Protein AF-A0AB34T8G0-F1 (afdb_monomer)

Structure (mm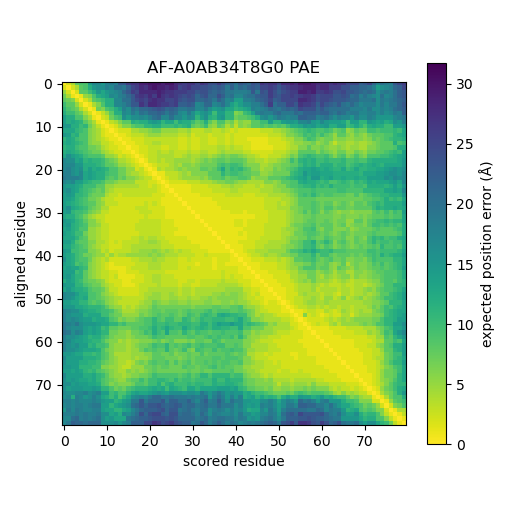CIF, N/CA/C/O backbone):
data_AF-A0AB34T8G0-F1
#
_entry.id   AF-A0AB34T8G0-F1
#
loop_
_atom_site.group_PDB
_atom_site.id
_atom_site.type_symbol
_atom_site.label_atom_id
_atom_site.label_alt_id
_atom_site.label_comp_id
_atom_site.label_asym_id
_atom_site.label_entity_id
_atom_site.label_seq_id
_atom_site.pdbx_PDB_ins_code
_atom_site.Cartn_x
_atom_site.Cartn_y
_atom_site.Cartn_z
_atom_site.occupancy
_atom_site.B_iso_or_equiv
_atom_site.auth_seq_id
_atom_site.auth_comp_id
_atom_site.auth_asym_id
_atom_site.auth_atom_id
_atom_site.pdbx_PDB_model_num
ATOM 1 N N . MET A 1 1 ? -0.586 3.233 15.015 1.00 51.19 1 MET A N 1
ATOM 2 C CA . MET A 1 1 ? 0.107 3.168 16.308 1.00 51.19 1 MET A CA 1
ATOM 3 C C . MET A 1 1 ? 1.581 3.053 15.958 1.00 51.19 1 MET A C 1
ATOM 5 O O . MET A 1 1 ? 1.863 2.289 15.053 1.00 51.19 1 MET A O 1
ATOM 9 N N . ALA A 1 2 ? 2.477 3.868 16.527 1.00 51.31 2 ALA A N 1
ATOM 10 C CA . ALA A 1 2 ? 3.928 3.830 16.210 1.00 51.31 2 ALA A CA 1
ATOM 11 C C . ALA A 1 2 ? 4.781 4.642 17.203 1.00 51.31 2 ALA A C 1
ATOM 13 O O . ALA A 1 2 ? 5.944 4.353 17.440 1.00 51.31 2 ALA A O 1
ATOM 14 N N . ARG A 1 3 ? 4.181 5.629 17.859 1.00 47.47 3 ARG A N 1
ATOM 15 C CA . ARG A 1 3 ? 4.662 6.222 19.105 1.00 47.47 3 ARG A CA 1
ATOM 16 C C . ARG A 1 3 ? 3.464 6.277 20.032 1.00 47.47 3 ARG A C 1
ATOM 18 O O . ARG A 1 3 ? 2.358 6.519 19.555 1.00 47.47 3 ARG A O 1
ATOM 25 N N . GLY A 1 4 ? 3.656 6.183 21.340 1.00 45.88 4 GLY A N 1
ATOM 26 C CA . GLY A 1 4 ? 2.638 6.596 22.318 1.00 45.88 4 GLY A CA 1
ATOM 27 C C . GLY A 1 4 ? 2.186 8.067 22.181 1.00 45.88 4 GLY A C 1
ATOM 28 O O . GLY A 1 4 ? 1.463 8.558 23.030 1.00 45.88 4 GLY A O 1
ATOM 29 N N . THR A 1 5 ? 2.603 8.777 21.125 1.00 46.91 5 THR A N 1
ATOM 30 C CA . THR A 1 5 ? 2.141 10.100 20.694 1.00 46.91 5 THR A CA 1
ATOM 31 C C . THR A 1 5 ? 1.079 10.024 19.594 1.00 46.91 5 THR A C 1
ATOM 33 O O . THR A 1 5 ? 0.853 11.012 18.895 1.00 46.91 5 THR A O 1
ATOM 36 N N . GLN A 1 6 ? 0.489 8.850 19.349 1.00 49.81 6 GLN A N 1
ATOM 37 C CA . GLN A 1 6 ? -0.539 8.726 18.332 1.00 49.81 6 GLN A CA 1
ATOM 38 C C . GLN A 1 6 ? -1.833 9.335 18.862 1.00 49.81 6 GLN A C 1
ATOM 40 O O . GLN A 1 6 ? -2.533 8.740 19.676 1.00 49.81 6 GLN A O 1
ATOM 45 N N . THR A 1 7 ? -2.142 10.539 18.399 1.00 54.09 7 THR A N 1
ATOM 46 C CA . THR A 1 7 ? -3.492 11.069 18.534 1.00 54.09 7 THR A CA 1
ATOM 47 C C . THR A 1 7 ? -4.428 10.209 17.679 1.00 54.09 7 THR A C 1
ATOM 49 O O . THR A 1 7 ? -4.003 9.574 16.705 1.00 54.09 7 THR A O 1
ATOM 52 N N . GLU A 1 8 ? -5.718 10.195 18.005 1.00 55.44 8 GLU A N 1
ATOM 53 C CA . GLU A 1 8 ? -6.762 9.479 17.249 1.00 55.44 8 GLU A CA 1
ATOM 54 C C . GLU A 1 8 ? -6.802 9.851 15.751 1.00 55.44 8 GLU A C 1
ATOM 56 O O . GLU A 1 8 ? -7.424 9.165 14.949 1.00 55.44 8 GLU A O 1
ATOM 61 N N . ARG A 1 9 ? -6.085 10.912 15.359 1.00 59.31 9 ARG A N 1
ATOM 62 C CA . ARG A 1 9 ? -6.041 11.486 14.014 1.00 59.31 9 ARG A CA 1
ATOM 63 C C . ARG A 1 9 ? -4.910 10.988 13.115 1.00 59.31 9 ARG A C 1
ATOM 65 O O . ARG A 1 9 ? -4.860 11.416 11.974 1.00 59.31 9 ARG A O 1
ATOM 72 N N . SER A 1 10 ? -3.962 10.182 13.602 1.00 63.06 10 SER A N 1
ATOM 73 C CA . SER A 1 10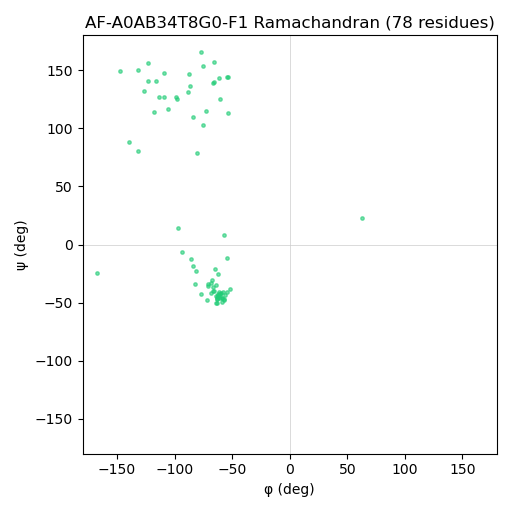 ? -2.864 9.729 12.725 1.00 63.06 10 SER A CA 1
ATOM 74 C C . SER A 1 10 ? -3.325 8.643 11.750 1.00 63.06 10 SER A C 1
ATOM 76 O O . SER A 1 10 ? -4.212 7.853 12.086 1.00 63.06 10 SER A O 1
ATOM 78 N N . ASP A 1 11 ? -2.660 8.537 10.611 1.00 68.75 11 ASP A N 1
ATOM 79 C CA . ASP A 1 11 ? -2.957 7.511 9.612 1.00 68.75 11 ASP A CA 1
ATOM 80 C C . ASP A 1 11 ? -2.390 6.140 10.037 1.00 68.75 11 ASP A C 1
ATOM 82 O O . ASP A 1 11 ? -1.626 6.025 11.013 1.00 68.75 11 ASP A O 1
ATOM 86 N N . VAL A 1 12 ? -2.838 5.078 9.364 1.00 74.62 12 VAL A N 1
ATOM 87 C CA . VAL A 1 12 ? -2.381 3.698 9.580 1.00 74.62 12 VAL A CA 1
ATOM 88 C C . VAL A 1 12 ? -1.732 3.160 8.308 1.00 74.62 12 VAL A C 1
ATOM 90 O O . VAL A 1 12 ? -2.404 2.932 7.305 1.00 74.62 12 VAL A O 1
ATOM 93 N N . ASP A 1 13 ? -0.431 2.900 8.375 1.00 78.25 13 ASP A N 1
ATOM 94 C CA . ASP A 1 13 ? 0.339 2.341 7.265 1.00 78.25 13 ASP A CA 1
ATOM 95 C C . ASP A 1 13 ? 0.316 0.805 7.282 1.00 78.25 13 ASP A C 1
ATOM 97 O O . ASP A 1 13 ? 0.623 0.180 8.300 1.00 78.25 13 ASP A O 1
ATOM 101 N N . PHE A 1 14 ? 0.020 0.179 6.142 1.00 83.06 14 PHE A N 1
ATOM 102 C CA . PHE A 1 14 ? 0.142 -1.266 5.932 1.00 83.06 14 PHE A CA 1
ATOM 103 C C . PHE A 1 14 ? 1.058 -1.573 4.752 1.00 83.06 14 PHE A C 1
ATOM 105 O O . PHE A 1 14 ? 0.978 -0.947 3.697 1.00 83.06 14 PHE A O 1
ATOM 112 N N . ILE A 1 15 ? 1.876 -2.617 4.897 1.00 84.50 15 ILE A N 1
ATOM 113 C CA . ILE A 1 15 ? 2.670 -3.167 3.798 1.00 84.50 15 ILE A CA 1
ATOM 114 C C . ILE A 1 15 ? 1.955 -4.396 3.240 1.00 84.50 15 ILE A C 1
ATOM 116 O O . ILE A 1 15 ? 1.654 -5.324 3.989 1.00 84.50 15 ILE A O 1
ATOM 120 N N . TYR A 1 16 ? 1.722 -4.437 1.928 1.00 86.25 16 TYR A N 1
ATOM 121 C CA . TYR A 1 16 ? 1.079 -5.572 1.259 1.00 86.25 16 TYR A CA 1
ATOM 122 C C . TYR A 1 16 ? 1.943 -6.153 0.137 1.00 86.25 16 TYR A C 1
ATOM 124 O O . TYR A 1 16 ? 2.791 -5.476 -0.448 1.00 86.25 16 TYR A O 1
ATOM 132 N N . ASN A 1 17 ? 1.705 -7.425 -0.185 1.00 86.81 17 ASN A N 1
ATOM 133 C CA . ASN A 1 17 ? 2.433 -8.150 -1.220 1.00 86.81 17 ASN A CA 1
ATOM 134 C C . ASN A 1 17 ? 1.463 -8.887 -2.155 1.00 86.81 17 ASN A C 1
ATOM 136 O O . ASN A 1 17 ? 1.224 -10.080 -1.995 1.00 86.81 17 ASN A O 1
ATOM 140 N N . LEU A 1 18 ? 0.886 -8.155 -3.109 1.00 83.56 18 LEU A N 1
ATOM 141 C CA . LEU A 1 18 ? 0.059 -8.717 -4.179 1.00 83.56 18 LEU A CA 1
ATOM 142 C C . LEU A 1 18 ? 0.798 -8.634 -5.524 1.00 83.56 18 LEU A C 1
ATOM 144 O O . LEU A 1 18 ? 1.536 -7.663 -5.737 1.00 83.56 18 LEU A O 1
ATOM 148 N N . PRO A 1 19 ? 0.579 -9.597 -6.443 1.00 82.12 19 PRO A N 1
ATOM 149 C CA . PRO A 1 19 ? 1.120 -9.537 -7.797 1.00 82.12 19 PRO A CA 1
ATOM 150 C C . PRO A 1 19 ? 0.736 -8.235 -8.497 1.00 82.12 19 PRO A C 1
ATOM 152 O O . PRO A 1 19 ? -0.376 -7.725 -8.318 1.00 82.12 19 PRO A O 1
ATOM 155 N N . ASP A 1 20 ? 1.640 -7.705 -9.317 1.00 78.31 20 ASP A N 1
ATOM 156 C CA . ASP A 1 20 ? 1.364 -6.515 -10.113 1.00 78.31 20 ASP A CA 1
ATOM 157 C C . ASP A 1 20 ? 0.565 -6.877 -11.368 1.00 78.31 20 ASP A C 1
ATOM 159 O O . ASP A 1 20 ? 1.106 -7.058 -12.454 1.00 78.31 20 ASP A O 1
ATOM 163 N N . ALA A 1 21 ? -0.738 -7.071 -11.170 1.00 81.62 21 ALA A N 1
ATOM 164 C CA . ALA A 1 21 ? -1.697 -7.375 -12.220 1.00 81.62 21 ALA A CA 1
ATOM 165 C C . ALA A 1 21 ? -2.727 -6.237 -12.327 1.00 81.62 21 ALA A C 1
ATOM 167 O O . ALA A 1 21 ? -3.180 -5.746 -11.286 1.00 81.62 21 ALA A O 1
ATOM 168 N N . PRO A 1 22 ? -3.159 -5.850 -13.543 1.00 78.44 22 PRO A N 1
ATOM 169 C CA . PRO A 1 22 ? -4.183 -4.819 -13.739 1.00 78.44 22 PRO A CA 1
ATOM 170 C C . PRO A 1 22 ? -5.461 -5.082 -12.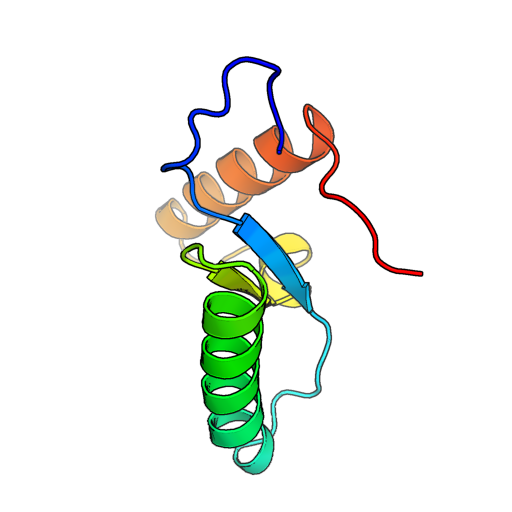928 1.00 78.44 22 PRO A C 1
ATOM 172 O O . PRO A 1 22 ? -6.015 -4.171 -12.312 1.00 78.44 22 PRO A O 1
ATOM 175 N N . ASP A 1 23 ? -5.865 -6.351 -12.831 1.00 82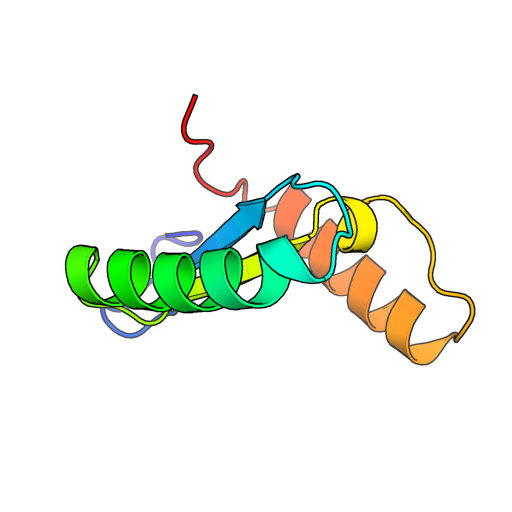.38 23 ASP A N 1
ATOM 176 C CA . ASP A 1 23 ? -7.053 -6.791 -12.090 1.00 82.38 23 ASP A CA 1
ATOM 177 C C . ASP A 1 23 ? -6.957 -6.553 -10.576 1.00 82.38 23 ASP A C 1
ATOM 179 O O . ASP A 1 23 ? -7.974 -6.495 -9.880 1.00 82.38 23 ASP A O 1
ATOM 183 N N . ASN A 1 24 ? -5.742 -6.401 -10.043 1.00 84.69 24 ASN A N 1
ATOM 184 C CA . ASN A 1 24 ? -5.524 -6.156 -8.621 1.00 84.69 24 ASN A CA 1
ATOM 185 C C . ASN A 1 24 ? -5.661 -4.677 -8.257 1.00 84.69 24 ASN A C 1
ATOM 187 O O . ASN A 1 24 ? -5.890 -4.379 -7.088 1.00 84.69 24 ASN A O 1
ATOM 191 N N . TYR A 1 25 ? -5.579 -3.752 -9.219 1.00 82.38 25 TYR A N 1
ATOM 192 C CA . TYR A 1 25 ? -5.648 -2.316 -8.933 1.00 82.38 25 TYR A CA 1
ATOM 193 C C . TYR A 1 25 ? -6.962 -1.931 -8.239 1.00 82.38 25 TYR A C 1
ATOM 195 O O . TYR A 1 25 ? -6.942 -1.318 -7.172 1.00 82.38 25 TYR A O 1
ATOM 203 N N . ARG A 1 26 ? -8.103 -2.372 -8.792 1.00 86.50 26 ARG A N 1
ATOM 204 C CA . ARG A 1 26 ? -9.427 -2.137 -8.188 1.00 86.50 26 ARG A CA 1
ATOM 205 C C . ARG A 1 26 ? -9.548 -2.802 -6.819 1.00 86.50 26 ARG A C 1
ATOM 207 O O . ARG A 1 26 ? -9.931 -2.144 -5.862 1.00 86.50 26 ARG A O 1
ATOM 214 N N . LYS A 1 27 ? -9.108 -4.060 -6.701 1.00 88.00 27 LYS A N 1
ATOM 215 C CA . LYS A 1 27 ? -9.126 -4.804 -5.430 1.00 88.00 27 LYS A CA 1
ATOM 216 C C . LYS A 1 27 ? -8.342 -4.090 -4.328 1.00 88.00 27 LYS A C 1
ATOM 218 O O . LYS A 1 27 ? -8.792 -4.062 -3.191 1.00 88.00 27 LYS A O 1
ATOM 223 N N . ILE A 1 28 ? -7.185 -3.511 -4.651 1.00 88.69 28 ILE A N 1
ATOM 224 C CA . ILE A 1 28 ? -6.344 -2.784 -3.689 1.00 88.69 28 ILE A CA 1
ATOM 225 C C . ILE A 1 28 ? -7.025 -1.488 -3.237 1.00 88.69 28 ILE A C 1
ATOM 227 O O . ILE A 1 28 ? -6.995 -1.170 -2.049 1.00 88.69 28 ILE A O 1
ATOM 231 N N . ILE A 1 29 ? -7.651 -0.753 -4.161 1.00 87.81 29 ILE A N 1
ATOM 232 C CA . ILE A 1 29 ? -8.409 0.463 -3.833 1.00 87.81 29 ILE A CA 1
ATOM 233 C C . ILE A 1 29 ? -9.592 0.124 -2.925 1.00 87.81 29 ILE A C 1
ATOM 235 O O . ILE A 1 29 ? -9.728 0.721 -1.857 1.00 87.81 29 ILE A O 1
ATOM 239 N N . ASP A 1 30 ? -10.395 -0.869 -3.304 1.00 91.50 30 ASP A N 1
ATOM 240 C CA . ASP A 1 30 ? -11.557 -1.297 -2.522 1.00 91.50 30 ASP A CA 1
ATOM 241 C C . ASP A 1 30 ? -11.132 -1.776 -1.129 1.00 91.50 30 ASP A C 1
ATOM 243 O O . ASP A 1 30 ? -11.728 -1.392 -0.122 1.00 91.50 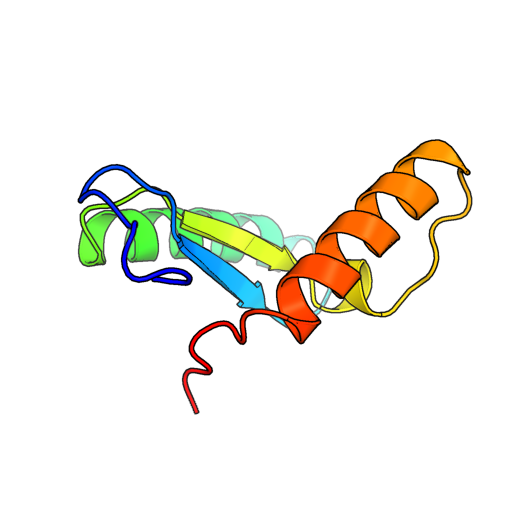30 ASP A O 1
ATOM 247 N N . PHE A 1 31 ? -10.041 -2.542 -1.052 1.00 90.62 31 PHE A N 1
ATOM 248 C CA . PHE A 1 31 ? -9.476 -3.010 0.209 1.00 90.62 31 PHE A CA 1
ATOM 249 C C . PHE A 1 31 ? -9.010 -1.855 1.104 1.00 90.62 31 PHE A C 1
ATOM 251 O O . PHE A 1 31 ? -9.308 -1.855 2.298 1.00 90.62 31 PHE A O 1
ATOM 258 N N . ARG A 1 32 ? -8.343 -0.835 0.543 1.00 90.25 32 ARG A N 1
ATOM 259 C CA . ARG A 1 32 ? -7.953 0.379 1.282 1.00 90.25 32 ARG A CA 1
ATOM 260 C C . ARG A 1 32 ? -9.171 1.089 1.866 1.00 90.25 32 ARG A C 1
ATOM 262 O O . ARG A 1 32 ? -9.144 1.486 3.029 1.00 90.25 32 ARG A O 1
ATOM 269 N N . HIS A 1 33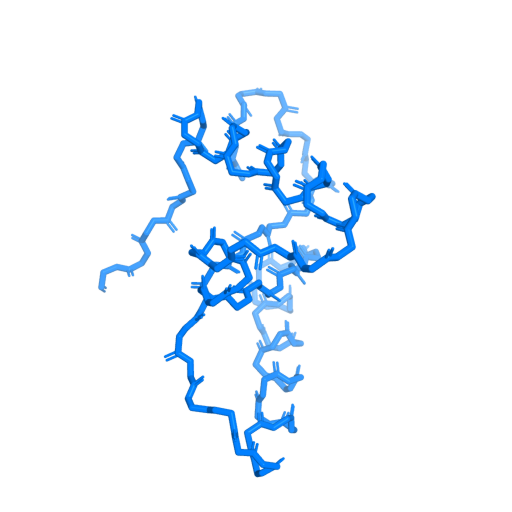 ? -10.228 1.254 1.071 1.00 91.50 33 HIS A N 1
ATOM 270 C CA . HIS A 1 33 ? -11.455 1.908 1.523 1.00 91.50 33 HIS A CA 1
ATOM 271 C C . HIS A 1 33 ? -12.142 1.124 2.642 1.00 91.50 33 HIS A C 1
ATOM 273 O O . HIS A 1 33 ? -12.531 1.720 3.646 1.00 91.50 33 HIS A O 1
ATOM 279 N N . GLN A 1 34 ? -12.235 -0.201 2.509 1.00 92.44 34 GLN A N 1
ATOM 280 C CA . GLN A 1 34 ? -12.813 -1.064 3.540 1.00 92.44 34 GLN A CA 1
ATOM 281 C C . GLN A 1 34 ? -11.994 -1.023 4.834 1.00 92.44 34 GLN A C 1
ATOM 283 O O . GLN A 1 34 ? -12.564 -0.786 5.894 1.00 92.44 34 GLN A O 1
ATOM 288 N N . LEU A 1 35 ? -10.665 -1.151 4.752 1.00 88.94 35 LEU A N 1
ATOM 289 C CA . LEU A 1 35 ? -9.767 -1.034 5.908 1.00 88.94 35 LEU A CA 1
ATOM 290 C C . LEU A 1 35 ? -9.914 0.312 6.617 1.00 88.94 35 LEU A C 1
ATOM 292 O O . LEU A 1 35 ? -10.059 0.349 7.836 1.00 88.94 35 LEU A O 1
ATOM 296 N N . SER A 1 36 ? -9.907 1.406 5.853 1.00 87.12 36 SER A N 1
ATOM 297 C CA . SER A 1 36 ? -10.082 2.758 6.388 1.00 87.12 36 SER A CA 1
ATOM 298 C C . SER A 1 36 ? -11.417 2.896 7.126 1.00 87.12 36 SER A C 1
ATOM 300 O O . SER A 1 36 ? -11.464 3.355 8.270 1.00 87.12 36 SER A O 1
ATOM 302 N N . SER A 1 37 ? -12.501 2.397 6.521 1.00 89.69 37 SER A N 1
ATOM 303 C CA . SER A 1 37 ? -13.830 2.417 7.133 1.00 89.69 37 SER A CA 1
ATOM 304 C C . SER A 1 37 ? -13.919 1.545 8.386 1.00 89.69 37 SER A C 1
ATOM 306 O O . SER A 1 37 ? -14.568 1.950 9.346 1.00 89.69 37 SER A O 1
ATOM 308 N N . SER A 1 38 ? -13.296 0.365 8.399 1.00 88.12 38 SER A N 1
ATOM 309 C CA . SER A 1 38 ? -13.310 -0.535 9.559 1.00 88.12 38 SER A CA 1
ATOM 310 C C . SER A 1 38 ? -12.470 -0.008 10.721 1.00 88.12 38 SER A C 1
ATOM 312 O O . SER A 1 38 ? -12.822 -0.226 11.877 1.00 88.12 38 SER A O 1
ATOM 314 N N . LEU A 1 39 ? -11.371 0.687 10.427 1.00 83.75 39 LEU A N 1
ATOM 315 C CA . LEU A 1 39 ? -10.491 1.269 11.441 1.00 83.75 39 LEU A CA 1
ATOM 316 C C . LEU A 1 39 ? -10.956 2.655 11.909 1.00 83.75 39 LEU A C 1
ATOM 318 O O . LEU A 1 39 ? -10.421 3.162 12.893 1.00 83.75 39 LEU A O 1
ATOM 322 N N . GLY A 1 40 ? -11.914 3.274 11.206 1.00 85.19 40 GLY A N 1
ATOM 323 C CA . GLY A 1 40 ? -12.364 4.645 11.458 1.00 85.19 40 GLY A CA 1
ATOM 324 C C . GLY A 1 40 ? -11.264 5.689 11.240 1.00 85.19 40 GLY A C 1
ATOM 325 O O . GLY A 1 40 ? -11.308 6.762 11.839 1.00 85.19 40 GLY A O 1
ATOM 326 N N . ARG A 1 41 ? -10.238 5.357 10.446 1.00 80.50 41 ARG A N 1
ATOM 327 C CA . ARG A 1 41 ? -8.995 6.130 10.303 1.00 80.50 41 ARG A CA 1
ATOM 328 C C . ARG A 1 41 ? -8.446 6.010 8.885 1.00 80.50 41 ARG A C 1
ATOM 330 O O . ARG A 1 41 ? -8.595 4.942 8.295 1.00 80.50 41 ARG A O 1
ATOM 337 N N . PRO A 1 42 ? -7.753 7.034 8.356 1.00 82.62 42 PRO A N 1
ATOM 338 C CA . PRO A 1 42 ? -7.110 6.919 7.056 1.00 82.62 42 PRO A CA 1
ATOM 339 C C . PRO A 1 42 ? -6.049 5.816 7.054 1.00 82.62 42 PRO A C 1
ATOM 341 O O . PRO A 1 42 ? -5.352 5.586 8.045 1.00 82.62 42 PRO A O 1
ATOM 344 N N . VAL A 1 43 ? -5.956 5.124 5.921 1.00 84.62 43 VAL A N 1
ATOM 345 C CA . VAL A 1 43 ? -5.070 3.979 5.721 1.00 84.62 43 VAL A CA 1
ATOM 346 C C . VAL A 1 43 ? -4.214 4.203 4.491 1.00 84.62 43 VAL A C 1
ATOM 348 O O . VAL A 1 43 ? -4.752 4.482 3.415 1.00 84.62 43 VAL A O 1
ATOM 351 N N . ASP A 1 44 ? -2.914 3.977 4.625 1.00 82.75 44 ASP A N 1
ATOM 352 C CA . ASP A 1 44 ? -1.976 3.958 3.511 1.00 82.75 44 ASP A CA 1
ATOM 353 C C . ASP A 1 44 ? -1.499 2.532 3.235 1.00 82.75 44 ASP A C 1
ATOM 355 O O . ASP A 1 44 ? -1.055 1.805 4.121 1.00 82.75 44 ASP A O 1
ATOM 359 N N . LEU A 1 45 ? -1.640 2.105 1.976 1.00 86.44 45 LEU A N 1
ATOM 360 C CA . LEU A 1 45 ? -1.227 0.782 1.515 1.00 86.44 45 LEU A CA 1
ATOM 361 C C . LEU A 1 45 ? 0.049 0.897 0.690 1.00 86.44 45 LEU A C 1
ATOM 363 O O . LEU A 1 45 ? 0.055 1.463 -0.405 1.00 86.44 45 LEU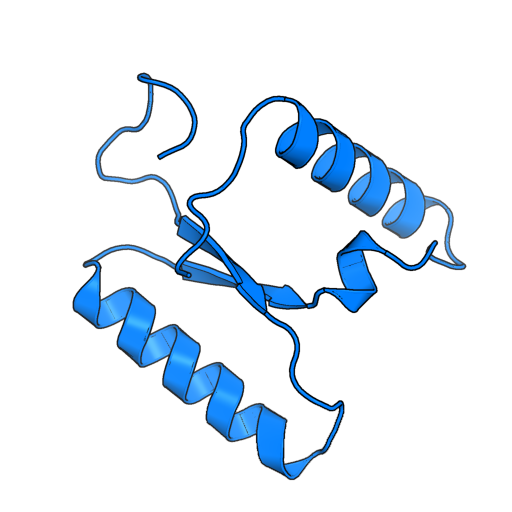 A O 1
ATOM 367 N N . ILE A 1 46 ? 1.119 0.287 1.182 1.00 83.94 46 ILE A N 1
ATOM 368 C CA . ILE A 1 46 ? 2.457 0.389 0.610 1.00 83.94 46 ILE A CA 1
ATOM 369 C C . ILE A 1 46 ? 2.863 -0.980 0.076 1.00 83.94 46 ILE A C 1
ATOM 371 O O . ILE A 1 46 ? 2.809 -1.991 0.775 1.00 83.94 46 ILE A O 1
ATOM 375 N N . ARG A 1 47 ? 3.272 -1.045 -1.193 1.00 86.00 47 ARG A N 1
ATOM 376 C CA . ARG A 1 47 ? 3.747 -2.309 -1.768 1.00 86.00 47 ARG A CA 1
ATOM 377 C C . ARG A 1 47 ? 5.049 -2.731 -1.111 1.00 86.00 47 ARG A C 1
ATOM 379 O O . ARG A 1 47 ? 5.972 -1.934 -0.980 1.00 86.00 47 ARG A O 1
ATOM 386 N N . LYS A 1 48 ? 5.179 -4.021 -0.830 1.00 86.00 48 LYS A N 1
ATOM 387 C CA . LYS A 1 48 ? 6.421 -4.616 -0.333 1.00 86.00 48 LYS A CA 1
ATOM 388 C C . LYS A 1 48 ? 7.618 -4.323 -1.250 1.00 86.00 48 LYS A C 1
ATOM 390 O O . LYS A 1 48 ? 8.673 -3.923 -0.768 1.00 86.00 48 LYS A O 1
ATOM 395 N N . SER A 1 49 ? 7.423 -4.377 -2.569 1.00 83.94 49 SER A N 1
ATOM 396 C CA . SER A 1 49 ? 8.461 -4.033 -3.553 1.00 83.94 49 SER A CA 1
ATOM 397 C C . SER A 1 49 ? 8.929 -2.577 -3.478 1.00 83.94 49 SER A C 1
ATOM 399 O O . SER A 1 49 ? 10.058 -2.281 -3.862 1.00 83.94 49 SER A O 1
ATOM 401 N N . TYR A 1 50 ? 8.101 -1.654 -2.975 1.00 81.62 50 TYR A N 1
ATOM 402 C CA . TYR A 1 50 ? 8.535 -0.282 -2.721 1.00 81.62 50 TYR A CA 1
ATOM 403 C C . TYR A 1 50 ? 9.581 -0.234 -1.608 1.00 81.62 50 TYR A C 1
ATOM 405 O O . TYR A 1 50 ? 10.510 0.554 -1.703 1.00 81.62 50 TYR A O 1
ATOM 413 N N . VAL A 1 51 ? 9.451 -1.084 -0.589 1.00 81.44 51 VAL A N 1
ATOM 414 C CA . VAL A 1 51 ? 10.376 -1.153 0.548 1.00 81.44 51 VAL A CA 1
ATOM 415 C C . VAL A 1 51 ? 11.664 -1.875 0.161 1.00 81.44 51 VAL A C 1
ATOM 417 O O . VAL A 1 51 ? 12.746 -1.418 0.517 1.00 81.44 51 VAL A O 1
ATOM 420 N N . GLU A 1 52 ? 11.562 -2.974 -0.583 1.00 83.19 52 GLU A N 1
ATOM 421 C CA . GLU A 1 52 ? 12.698 -3.865 -0.854 1.00 83.19 52 GLU A CA 1
ATOM 422 C C . GLU A 1 52 ? 13.589 -3.393 -2.004 1.00 83.19 52 GLU A C 1
ATOM 424 O O . GLU A 1 52 ? 14.806 -3.561 -1.941 1.00 83.19 52 GLU A O 1
ATOM 429 N N . ASN A 1 53 ? 13.012 -2.765 -3.030 1.00 87.62 53 ASN A N 1
ATOM 430 C CA . ASN A 1 53 ? 13.752 -2.456 -4.248 1.00 87.62 53 ASN A CA 1
ATOM 431 C C . ASN A 1 53 ? 14.259 -1.009 -4.232 1.00 87.62 53 ASN A C 1
ATOM 433 O O . ASN A 1 53 ? 13.441 -0.088 -4.106 1.00 87.62 53 ASN A O 1
ATOM 437 N N . PRO A 1 54 ? 15.574 -0.785 -4.418 1.00 87.56 54 PRO A N 1
ATOM 438 C CA . PRO A 1 54 ? 16.110 0.546 -4.655 1.00 87.56 54 PRO A CA 1
ATOM 439 C C . PRO A 1 54 ? 15.403 1.239 -5.822 1.00 87.56 54 PRO A C 1
ATOM 441 O O . PRO A 1 54 ? 15.028 0.595 -6.808 1.00 87.56 54 PRO A O 1
ATOM 444 N N . LYS A 1 55 ? 15.211 2.553 -5.713 1.00 86.06 55 LYS A N 1
ATOM 445 C CA . LYS A 1 55 ? 14.684 3.368 -6.813 1.00 86.06 55 LYS A CA 1
ATOM 446 C C . LYS A 1 55 ? 15.821 3.841 -7.709 1.00 86.06 55 LYS A C 1
ATOM 448 O O . LYS A 1 55 ? 16.938 4.057 -7.250 1.00 86.06 55 LYS A O 1
ATOM 453 N N . VAL A 1 56 ? 15.521 3.957 -9.001 1.00 85.81 56 VAL A N 1
ATOM 454 C CA . VAL A 1 56 ? 16.484 4.414 -10.013 1.00 85.81 56 VAL A CA 1
ATOM 455 C C . VAL A 1 56 ? 16.768 5.904 -9.836 1.00 85.81 56 VAL A C 1
ATOM 457 O O . VAL A 1 56 ? 17.898 6.346 -10.019 1.00 85.81 56 VAL A O 1
ATOM 460 N N . ASP A 1 57 ? 15.755 6.679 -9.455 1.00 92.31 57 ASP A N 1
ATOM 461 C CA . ASP A 1 57 ? 15.880 8.106 -9.216 1.00 92.31 57 ASP A CA 1
ATOM 462 C C . ASP A 1 57 ? 16.330 8.404 -7.775 1.00 92.31 57 ASP A C 1
ATOM 464 O O . ASP A 1 57 ? 15.857 7.811 -6.800 1.00 92.31 57 ASP A O 1
ATOM 468 N N . ALA A 1 58 ? 17.268 9.345 -7.643 1.00 86.50 58 ALA A N 1
ATOM 469 C CA . ALA A 1 58 ? 17.921 9.649 -6.373 1.00 86.50 58 ALA A CA 1
ATOM 470 C C . ALA A 1 58 ? 16.947 10.194 -5.314 1.00 86.50 58 ALA A C 1
ATOM 472 O O . ALA A 1 58 ? 17.087 9.884 -4.128 1.00 86.50 58 ALA A O 1
ATOM 473 N N . ASP A 1 59 ? 15.945 10.968 -5.733 1.00 86.94 59 ASP A N 1
ATOM 474 C CA . ASP A 1 59 ? 14.967 11.558 -4.822 1.00 86.94 59 ASP A CA 1
ATOM 475 C C . ASP A 1 59 ? 14.006 10.511 -4.255 1.00 86.94 59 ASP A C 1
ATOM 477 O O . ASP A 1 59 ? 13.834 10.445 -3.033 1.00 86.94 59 ASP A O 1
ATOM 481 N N . SER A 1 60 ? 13.433 9.635 -5.086 1.00 81.00 60 SER A N 1
ATOM 482 C CA . SER A 1 60 ? 12.583 8.549 -4.585 1.00 81.00 60 SER A CA 1
ATOM 483 C C . SER A 1 60 ? 13.383 7.528 -3.793 1.00 81.00 60 SER A C 1
ATO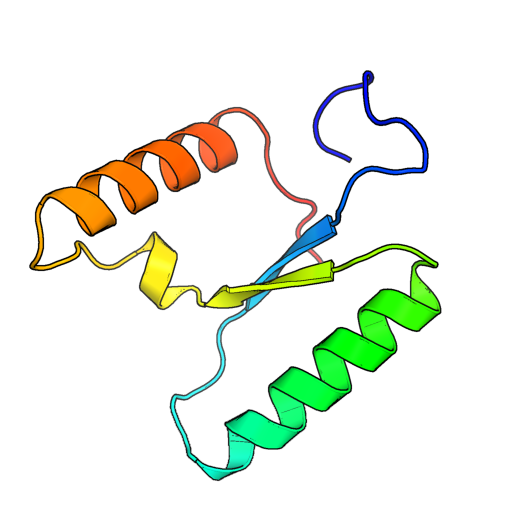M 485 O O . SER A 1 60 ? 12.844 6.959 -2.845 1.00 81.00 60 SER A O 1
ATOM 487 N N . GLU A 1 61 ? 14.662 7.307 -4.110 1.00 89.12 61 GLU A N 1
ATOM 488 C CA . GLU A 1 61 ? 15.525 6.447 -3.295 1.00 89.12 61 GLU A CA 1
ATOM 489 C C . GLU A 1 61 ? 15.786 7.067 -1.917 1.00 89.12 61 GLU A C 1
ATOM 491 O O . GLU A 1 61 ? 15.737 6.364 -0.903 1.00 89.12 61 GLU A O 1
ATOM 496 N N . ARG A 1 62 ? 15.991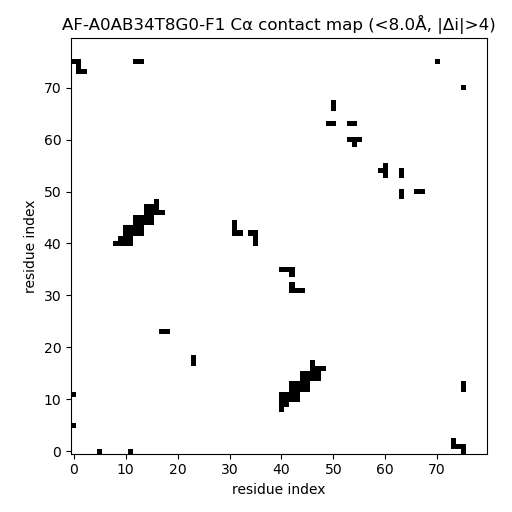 8.388 -1.847 1.00 87.19 62 ARG A N 1
ATOM 497 C CA . ARG A 1 62 ? 16.105 9.114 -0.574 1.00 87.19 62 ARG A CA 1
ATOM 498 C C . ARG A 1 62 ? 14.827 8.980 0.256 1.00 87.19 62 ARG A C 1
ATOM 500 O O . ARG A 1 62 ? 14.911 8.674 1.446 1.00 87.19 62 ARG A O 1
ATOM 507 N N . ILE A 1 63 ? 13.659 9.162 -0.364 1.00 83.06 63 ILE A N 1
ATOM 508 C CA . ILE A 1 63 ? 12.354 9.013 0.300 1.00 83.06 63 ILE A CA 1
ATOM 509 C C . ILE A 1 63 ? 12.158 7.569 0.778 1.00 83.06 63 ILE A C 1
ATOM 511 O O . ILE A 1 63 ? 11.825 7.350 1.944 1.00 83.06 63 ILE A O 1
ATOM 515 N N . ARG A 1 64 ? 12.445 6.577 -0.075 1.00 85.75 64 ARG A N 1
ATOM 516 C CA . ARG A 1 64 ? 12.352 5.154 0.274 1.00 85.75 64 ARG A CA 1
ATOM 517 C C . ARG A 1 64 ? 13.229 4.824 1.478 1.00 85.75 64 ARG A C 1
ATOM 519 O O . ARG A 1 64 ? 12.760 4.173 2.406 1.00 85.75 64 ARG A O 1
ATOM 526 N N . ARG A 1 65 ? 14.486 5.283 1.496 1.00 86.62 65 ARG A N 1
ATOM 527 C CA . ARG A 1 65 ? 15.412 5.055 2.619 1.00 86.62 65 ARG A CA 1
ATOM 528 C C . ARG A 1 65 ? 14.918 5.685 3.913 1.00 86.62 65 ARG A C 1
ATOM 530 O O . ARG A 1 65 ? 14.979 5.025 4.946 1.00 86.62 65 ARG A O 1
ATOM 537 N N . ALA A 1 66 ? 14.411 6.917 3.863 1.00 82.69 66 ALA A N 1
ATOM 538 C CA . ALA A 1 66 ? 13.832 7.576 5.033 1.00 82.69 66 ALA A CA 1
ATOM 539 C C . ALA A 1 66 ? 12.634 6.785 5.584 1.00 82.69 66 ALA A C 1
ATOM 541 O O . ALA A 1 66 ? 12.536 6.568 6.792 1.00 82.69 66 ALA A O 1
ATOM 542 N N . PHE A 1 67 ? 11.773 6.292 4.691 1.00 79.31 67 PHE A N 1
ATOM 543 C CA . PHE A 1 67 ? 10.637 5.449 5.046 1.00 79.31 67 PHE A CA 1
ATOM 544 C C . PHE A 1 67 ? 11.075 4.105 5.657 1.00 79.31 67 PHE A C 1
ATOM 546 O O . PHE A 1 67 ? 10.649 3.768 6.758 1.00 79.31 67 PHE A O 1
ATOM 553 N N . VAL A 1 68 ? 11.989 3.368 5.013 1.00 81.81 68 VAL A N 1
ATOM 554 C CA . VAL A 1 68 ? 12.521 2.088 5.530 1.00 81.81 68 VAL A CA 1
ATOM 555 C C . VAL A 1 68 ? 13.213 2.270 6.881 1.00 81.81 68 VAL A C 1
ATOM 557 O O . VAL A 1 68 ? 13.012 1.467 7.790 1.00 81.81 68 VAL A O 1
ATOM 560 N N . HIS A 1 69 ? 13.998 3.334 7.042 1.00 81.25 69 HIS A N 1
ATOM 561 C CA . HIS A 1 69 ? 14.629 3.653 8.318 1.00 81.25 69 HIS A CA 1
ATOM 562 C C . HIS A 1 69 ? 13.578 3.909 9.408 1.00 81.25 69 HIS A C 1
ATOM 564 O O . HIS A 1 69 ? 13.725 3.438 10.533 1.00 81.25 69 HIS A O 1
ATOM 570 N N . ASN A 1 70 ? 12.486 4.609 9.082 1.00 73.25 70 ASN A N 1
ATOM 571 C CA . ASN A 1 70 ? 11.384 4.827 10.016 1.00 73.25 70 ASN A CA 1
ATOM 572 C C . ASN A 1 70 ? 10.707 3.503 10.428 1.00 73.25 70 ASN A C 1
ATOM 574 O O . ASN A 1 70 ? 10.538 3.272 11.627 1.00 73.25 70 ASN A O 1
ATOM 578 N N . LEU A 1 71 ? 10.438 2.612 9.460 1.00 72.50 71 LEU A N 1
ATOM 579 C CA . LEU A 1 71 ? 9.874 1.274 9.692 1.00 72.50 71 LEU A CA 1
ATOM 580 C C . LEU A 1 71 ? 10.712 0.425 10.655 1.00 72.50 71 LEU A C 1
ATOM 582 O O . LEU A 1 71 ? 10.165 -0.268 11.508 1.00 72.50 71 LEU A O 1
ATOM 586 N N . GLN A 1 72 ? 12.039 0.446 10.503 1.00 68.81 72 GLN A N 1
ATOM 587 C CA . GLN A 1 72 ? 12.948 -0.344 11.341 1.00 68.81 72 GLN A CA 1
ATOM 588 C C . GLN A 1 72 ? 12.981 0.145 12.791 1.00 68.81 72 GLN A C 1
ATOM 590 O O . GLN A 1 72 ? 13.144 -0.655 13.708 1.00 68.81 72 GLN A O 1
ATOM 595 N N . GLN A 1 73 ? 12.824 1.451 12.997 1.00 64.19 73 GLN A N 1
ATOM 596 C CA . GLN A 1 73 ? 12.825 2.061 14.326 1.00 64.19 73 GLN A CA 1
ATOM 597 C C . GLN A 1 73 ? 11.462 1.929 15.031 1.00 64.19 73 GLN A C 1
ATOM 599 O O . GLN A 1 73 ? 11.403 1.994 16.257 1.00 64.19 73 GLN A O 1
ATOM 604 N N . HIS A 1 74 ? 10.372 1.738 14.277 1.00 60.66 74 HIS A N 1
ATOM 605 C CA . HIS A 1 74 ? 9.007 1.644 14.804 1.00 60.66 74 HIS A CA 1
ATOM 606 C C . HIS A 1 74 ? 8.236 0.544 14.053 1.00 60.66 74 HIS A C 1
ATOM 608 O O . HIS A 1 74 ? 7.596 0.828 13.037 1.00 60.66 74 HIS A O 1
ATOM 614 N N . PRO A 1 75 ? 8.300 -0.721 14.508 1.00 51.91 75 PRO A N 1
ATOM 615 C CA . PRO A 1 75 ? 7.704 -1.833 13.779 1.00 51.91 75 PRO A CA 1
ATOM 616 C C . PRO A 1 75 ? 6.188 -1.646 13.614 1.00 51.91 75 PRO A C 1
ATOM 618 O O . PRO A 1 75 ? 5.454 -1.476 14.589 1.00 51.91 75 PRO A O 1
ATOM 621 N N . ILE A 1 76 ? 5.727 -1.693 12.362 1.00 55.50 76 ILE A N 1
ATOM 622 C CA . ILE A 1 76 ? 4.304 -1.723 12.006 1.00 55.50 76 ILE A CA 1
ATOM 623 C C . ILE A 1 76 ? 3.701 -3.040 12.506 1.00 55.50 76 ILE A C 1
ATOM 625 O O . ILE A 1 76 ? 4.318 -4.101 12.394 1.00 55.50 76 ILE A O 1
ATOM 629 N N . TYR A 1 77 ? 2.480 -2.977 13.041 1.00 47.41 77 TYR A N 1
ATOM 630 C CA . TYR A 1 77 ? 1.708 -4.156 13.425 1.00 47.41 77 TYR A CA 1
ATOM 631 C C . TYR A 1 77 ? 1.596 -5.126 12.242 1.00 47.41 77 TYR A C 1
ATOM 633 O O . TYR A 1 77 ? 0.969 -4.836 11.224 1.00 47.41 77 TYR A O 1
ATOM 641 N N . ARG A 1 78 ? 2.222 -6.295 12.387 1.00 36.88 78 ARG A N 1
ATOM 642 C CA . ARG A 1 78 ? 2.136 -7.401 11.437 1.00 36.88 78 ARG A CA 1
ATOM 643 C C . ARG A 1 78 ? 0.879 -8.200 11.756 1.00 36.88 78 ARG A C 1
ATOM 645 O O . ARG A 1 78 ? 0.833 -8.870 12.783 1.00 36.88 78 ARG A O 1
ATOM 652 N N . ILE A 1 79 ? -0.126 -8.132 10.889 1.00 34.47 79 ILE A N 1
ATOM 653 C CA . ILE A 1 79 ? -1.212 -9.116 10.910 1.00 34.47 79 ILE A CA 1
ATOM 654 C C . ILE A 1 79 ? -0.605 -10.417 10.360 1.00 34.47 79 ILE A C 1
ATOM 656 O O . ILE A 1 79 ? -0.095 -10.424 9.237 1.00 34.47 79 ILE A O 1
ATOM 660 N N . LEU A 1 80 ? -0.532 -11.442 11.215 1.00 33.19 80 LEU A N 1
ATOM 661 C CA . LEU A 1 80 ? -0.060 -12.793 10.888 1.00 33.19 80 LEU A CA 1
ATOM 662 C C . LEU A 1 80 ? -1.160 -13.595 10.194 1.00 33.19 80 LEU A C 1
ATOM 664 O O . LEU A 1 80 ? -2.325 -13.468 10.631 1.00 33.19 80 LEU A O 1
#

Organism: NCBI:txid1365955

Radius of gyration: 13.88 Å; Cα contacts (8 Å, |Δi|>4): 61; chains: 1; bounding box: 32×24×36 Å

Sequence (80 aa):
MARGTQTERSDVDFIYNLPDAPDNYRKIIDFRHQLSSSLGRPVDLIRKSYVENPKVDADSERIRRAFVHNLQQHPIYRIL

pLDDT: mean 76.53, std 15.3, range [33.19, 92.44]

Secondary structure (DSSP, 8-state):
--STT--TT--EEEEE-----HHHHHHHHHHHHHHHHHHTS-EEEEEHHHHHSPPSSHHHHHHHHHHHHHHHHS------

InterPro domains:
  IPR002934 Polymerase, nucleotidyl transferase domain [PF01909] (2-56)
  IPR043519 Nucleotidyltransferase superfamily [G3DSA:3.30.460.10] (1-73)
  IPR043519 Nucleotidyltransferase superfamily [SSF81301] (1-56)

Mean predicted aligned error: 8.66 Å

Solvent-accessible surface area (backbone atoms only — not comparable to full-atom values): 4984 Å² total; per-residue (Å²): 113,71,51,102,78,61,56,94,80,55,63,41,74,44,78,44,86,74,77,98,45,81,81,43,54,60,54,52,51,54,49,41,53,51,51,18,64,75,68,75,34,56,52,47,82,40,53,46,64,60,72,73,48,84,50,92,50,72,69,60,30,51,52,42,50,55,51,50,54,49,43,74,77,35,70,61,89,75,85,128

Foldseek 3Di:
DFDPPDDPADEAEDEDEDDPDPVCPVVVVVVQVVVCVVSVYHYHYHYPCLQPPADPDPVSNVVSVVVNVSCVNTPHDDDD

Nearest PDB structures (foldseek):
  2v4u-assembly1_A  TM=4.376E-01  e=1.029E+00  Homo sapiens
  6vih-assembly3_A  TM=4.100E-01  e=9.591E-01  Mus musculus
  2y4j-assembly1_A  TM=4.245E-01  e=2.747E+00  Rhodothermus marinus
  6vij-assembly1_A  TM=4.125E-01  e=3.391E+00  Mus musculus
  8va1-assembly1_A  TM=3.620E-01  e=6.840E+00  Staphylococcus aureus